Protein AF-A0A3P5XQ83-F1 (afdb_monomer)

Structure (mmCIF, N/CA/C/O backbone):
data_AF-A0A3P5XQ83-F1
#
_entry.id   AF-A0A3P5XQ83-F1
#
loop_
_atom_site.group_PDB
_atom_site.id
_atom_site.type_symbol
_atom_site.label_atom_id
_atom_site.label_alt_id
_atom_site.label_comp_id
_atom_site.label_asym_id
_atom_site.label_entity_id
_atom_site.label_seq_id
_atom_site.pdbx_PDB_ins_code
_atom_site.Cartn_x
_atom_site.Cartn_y
_atom_site.Cartn_z
_atom_site.occupancy
_atom_site.B_iso_or_equiv
_atom_site.auth_seq_id
_atom_site.auth_comp_id
_atom_site.auth_asym_id
_atom_site.auth_atom_id
_atom_site.pdbx_PDB_model_num
ATOM 1 N N . MET A 1 1 ? 33.729 -51.864 10.345 1.00 38.00 1 MET A N 1
ATOM 2 C CA . MET A 1 1 ? 33.207 -50.506 10.601 1.00 38.00 1 MET A CA 1
ATOM 3 C C . MET A 1 1 ? 32.634 -50.003 9.282 1.00 38.00 1 MET A C 1
ATOM 5 O O . MET A 1 1 ? 33.398 -49.801 8.351 1.00 38.00 1 MET A O 1
ATOM 9 N N . LYS A 1 2 ? 31.304 -49.985 9.134 1.00 42.31 2 LYS A N 1
ATOM 10 C CA . LYS A 1 2 ? 30.599 -49.543 7.918 1.00 42.31 2 LYS A CA 1
ATOM 11 C C . LYS A 1 2 ? 29.927 -48.214 8.258 1.00 42.31 2 LYS A C 1
ATOM 13 O O . LYS A 1 2 ? 29.102 -48.179 9.164 1.00 42.31 2 LYS A O 1
ATOM 18 N N . HIS A 1 3 ? 30.353 -47.142 7.598 1.00 40.75 3 HIS A N 1
ATOM 19 C CA . HIS A 1 3 ? 29.854 -45.789 7.826 1.00 40.75 3 HIS A CA 1
ATOM 20 C C . HIS A 1 3 ? 28.454 -45.630 7.216 1.00 40.75 3 HIS A C 1
ATOM 22 O O . HIS A 1 3 ? 28.264 -45.862 6.025 1.00 40.75 3 HIS A O 1
ATOM 28 N N . LEU A 1 4 ? 27.489 -45.256 8.057 1.00 46.22 4 LEU A N 1
ATOM 29 C CA . LEU A 1 4 ? 26.169 -44.765 7.666 1.00 46.22 4 LEU A CA 1
ATOM 30 C C . LEU A 1 4 ? 26.301 -43.282 7.293 1.00 46.22 4 LEU A C 1
ATOM 32 O O . LEU A 1 4 ? 26.699 -42.474 8.128 1.00 46.22 4 LEU A O 1
ATOM 36 N N . LEU A 1 5 ? 25.973 -42.936 6.050 1.00 45.25 5 LEU A N 1
ATOM 37 C CA . LEU A 1 5 ? 25.714 -41.559 5.624 1.00 45.25 5 LEU A CA 1
ATOM 38 C C . LEU A 1 5 ? 24.232 -41.254 5.888 1.00 45.25 5 LEU A C 1
ATOM 40 O O . LEU A 1 5 ? 23.389 -42.009 5.394 1.00 45.25 5 LEU A O 1
ATOM 44 N N . PRO A 1 6 ? 23.874 -40.194 6.632 1.00 48.06 6 PRO A N 1
ATOM 45 C CA . PRO A 1 6 ? 22.496 -39.742 6.669 1.00 48.06 6 PRO A CA 1
ATOM 46 C C . PRO A 1 6 ? 22.180 -38.979 5.377 1.00 48.06 6 PRO A C 1
ATOM 48 O O . PRO A 1 6 ? 22.944 -38.119 4.939 1.00 48.06 6 PRO A O 1
ATOM 51 N N . LEU A 1 7 ? 21.038 -39.314 4.771 1.00 50.94 7 LEU A N 1
ATOM 52 C CA . LEU A 1 7 ? 20.370 -38.485 3.775 1.00 50.94 7 LEU A CA 1
ATOM 53 C C . LEU A 1 7 ? 20.064 -37.122 4.408 1.00 50.94 7 LEU A C 1
ATOM 55 O O . LEU A 1 7 ? 19.142 -37.007 5.214 1.00 50.94 7 LEU A O 1
ATOM 59 N N . THR A 1 8 ? 20.809 -36.086 4.032 1.00 56.50 8 THR A N 1
ATOM 60 C CA . THR A 1 8 ? 20.385 -34.708 4.281 1.00 56.50 8 THR A CA 1
ATOM 61 C C . THR A 1 8 ? 19.287 -34.390 3.277 1.00 56.50 8 THR A C 1
ATOM 63 O O . THR A 1 8 ? 19.545 -34.167 2.094 1.00 56.50 8 THR A O 1
ATOM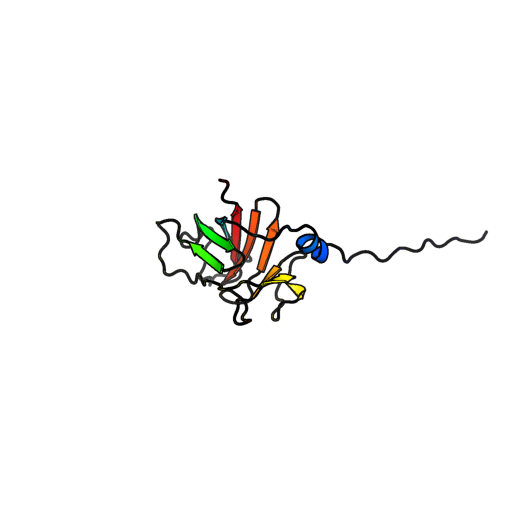 66 N N . ALA A 1 9 ? 18.047 -34.470 3.753 1.00 48.47 9 ALA A N 1
ATOM 67 C CA . ALA A 1 9 ? 16.856 -34.137 2.998 1.00 48.47 9 ALA A CA 1
ATOM 68 C C . ALA A 1 9 ? 16.914 -32.678 2.526 1.00 48.47 9 ALA A C 1
ATOM 70 O O . ALA A 1 9 ? 17.138 -31.748 3.299 1.00 48.47 9 ALA A O 1
ATOM 71 N N . CYS A 1 10 ? 16.709 -32.518 1.225 1.00 47.19 10 CYS A N 1
ATOM 72 C CA . CYS A 1 10 ? 16.435 -31.264 0.554 1.00 47.19 10 CYS A CA 1
ATOM 73 C C . CYS A 1 10 ? 15.080 -30.735 1.054 1.00 47.19 10 CYS A C 1
ATOM 75 O O . CYS A 1 10 ? 14.060 -31.374 0.810 1.00 47.19 10 CYS A O 1
ATOM 77 N N . ALA A 1 11 ? 15.058 -29.617 1.781 1.00 50.88 11 ALA A N 1
ATOM 78 C CA . ALA A 1 11 ? 13.820 -28.920 2.128 1.00 50.88 11 ALA A CA 1
ATOM 79 C C 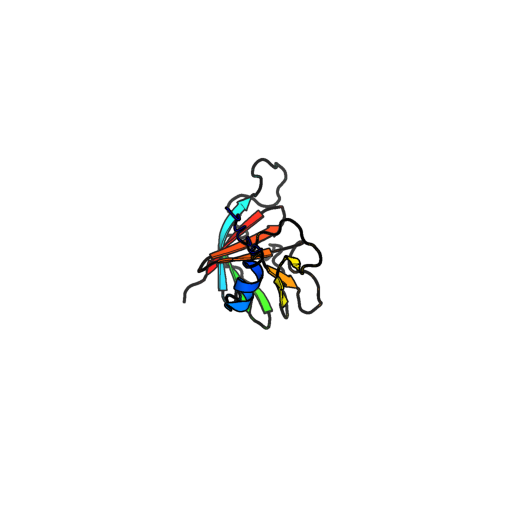. ALA A 1 11 ? 14.109 -27.449 2.458 1.00 50.88 11 ALA A C 1
ATOM 81 O O . ALA A 1 11 ? 14.188 -27.061 3.619 1.00 50.88 11 ALA A O 1
ATOM 82 N N . LEU A 1 12 ? 14.284 -26.628 1.424 1.00 47.81 12 LEU A N 1
ATOM 83 C CA . LEU A 1 12 ? 14.268 -25.166 1.536 1.00 47.81 12 LEU A CA 1
ATOM 84 C C . LEU A 1 12 ? 13.471 -24.577 0.369 1.00 47.81 12 LEU A C 1
ATOM 86 O O . LEU A 1 12 ? 13.997 -23.812 -0.427 1.00 47.81 12 LEU A O 1
ATOM 90 N N . ILE A 1 13 ? 12.206 -24.977 0.229 1.00 51.38 13 ILE A N 1
ATOM 91 C CA . ILE A 1 13 ? 11.230 -24.256 -0.602 1.00 51.38 13 ILE A CA 1
ATOM 92 C C . ILE A 1 13 ? 9.856 -24.417 0.063 1.00 51.38 13 ILE A C 1
ATOM 94 O O . ILE A 1 13 ? 9.090 -25.301 -0.303 1.00 51.38 13 ILE A O 1
ATOM 98 N N . ALA A 1 14 ? 9.571 -23.658 1.124 1.00 44.97 14 ALA A N 1
ATOM 99 C CA . ALA A 1 14 ? 8.300 -23.804 1.849 1.00 44.97 14 ALA A CA 1
ATOM 100 C C . ALA A 1 14 ? 7.830 -22.525 2.563 1.00 44.97 14 ALA A C 1
ATOM 102 O O . ALA A 1 14 ? 7.224 -22.612 3.625 1.00 44.97 14 ALA A O 1
ATOM 103 N N . SER A 1 15 ? 8.125 -21.341 2.022 1.00 49.03 15 SER A N 1
ATOM 104 C CA . SER A 1 15 ? 7.607 -20.083 2.597 1.00 49.03 15 SER A CA 1
ATOM 105 C C . SER A 1 15 ? 6.552 -19.414 1.715 1.00 49.03 15 SER A C 1
ATOM 107 O O . SER A 1 15 ? 5.659 -18.759 2.233 1.00 49.03 15 SER A O 1
ATOM 109 N N . THR A 1 16 ? 6.600 -19.610 0.395 1.00 46.00 16 THR A N 1
ATOM 110 C CA . THR A 1 16 ? 5.671 -18.964 -0.549 1.00 46.00 16 THR A CA 1
ATOM 111 C C . THR A 1 16 ? 4.333 -19.691 -0.659 1.00 46.00 16 THR A C 1
ATOM 113 O O . THR A 1 16 ? 3.286 -19.055 -0.693 1.00 46.00 16 THR A O 1
ATOM 116 N N . ALA A 1 17 ? 4.346 -21.027 -0.654 1.00 43.69 17 ALA A N 1
ATOM 117 C CA . ALA A 1 17 ? 3.121 -21.825 -0.699 1.00 43.69 17 ALA A CA 1
ATOM 118 C C . ALA A 1 17 ? 2.278 -21.676 0.577 1.00 43.69 17 ALA A C 1
ATOM 120 O O . ALA A 1 17 ? 1.069 -21.857 0.532 1.00 43.69 17 ALA A O 1
ATOM 121 N N . THR A 1 18 ? 2.898 -21.332 1.704 1.00 42.34 18 THR A N 1
ATOM 122 C CA . THR A 1 18 ? 2.252 -21.271 3.018 1.00 42.34 18 THR A CA 1
ATOM 123 C C . THR A 1 18 ? 1.367 -20.035 3.158 1.00 42.34 18 THR A C 1
ATOM 125 O O . THR A 1 18 ? 0.257 -20.166 3.642 1.00 42.34 18 THR A O 1
ATOM 128 N N . ALA A 1 19 ? 1.762 -18.866 2.640 1.00 47.00 19 ALA A N 1
ATOM 129 C CA . ALA A 1 19 ? 0.931 -17.656 2.720 1.00 47.00 19 ALA A CA 1
ATOM 130 C C . ALA A 1 19 ? -0.402 -17.784 1.948 1.00 47.00 19 ALA A C 1
ATOM 132 O O . ALA A 1 19 ? -1.451 -17.381 2.452 1.00 47.00 19 ALA A O 1
ATOM 133 N N . LEU A 1 20 ? -0.379 -18.416 0.766 1.00 50.03 20 LEU A N 1
ATOM 134 C CA . LEU A 1 20 ? -1.591 -18.717 -0.008 1.00 50.03 20 LEU A CA 1
ATOM 135 C C . LEU A 1 20 ? -2.351 -19.942 0.522 1.00 50.03 20 LEU A C 1
ATOM 137 O O . LEU A 1 20 ? -3.579 -19.951 0.490 1.00 50.03 20 LEU A O 1
ATOM 141 N N . ALA A 1 21 ? -1.655 -20.966 1.031 1.00 44.66 21 ALA A N 1
ATOM 142 C CA . ALA A 1 21 ? -2.293 -22.162 1.593 1.00 44.66 21 ALA A CA 1
ATOM 143 C C . ALA A 1 21 ? -2.894 -21.940 2.994 1.00 44.66 21 ALA A C 1
ATOM 145 O O . ALA A 1 21 ? -3.798 -22.677 3.382 1.00 44.66 21 ALA A O 1
ATOM 146 N N . GLU A 1 22 ? -2.431 -20.936 3.743 1.00 47.94 22 GLU A N 1
ATOM 147 C CA . GLU A 1 22 ? -2.948 -20.575 5.072 1.00 47.94 22 GLU A CA 1
ATOM 148 C C . GLU A 1 22 ? -4.106 -19.566 5.022 1.00 47.94 22 GLU A C 1
ATOM 150 O O . GLU A 1 22 ? -4.636 -19.197 6.067 1.00 47.94 22 GLU A O 1
ATOM 155 N N . GLY A 1 23 ? -4.543 -19.133 3.832 1.00 48.56 23 GLY A N 1
ATOM 156 C CA . GLY A 1 23 ? -5.702 -18.244 3.699 1.00 48.56 23 GLY A CA 1
ATOM 157 C C . GLY A 1 23 ? -5.472 -16.824 4.227 1.00 48.56 23 GLY A C 1
ATOM 158 O O . GLY A 1 23 ? -6.439 -16.105 4.468 1.00 48.56 23 GLY A O 1
ATOM 159 N N . ASN A 1 24 ? -4.215 -16.389 4.369 1.00 60.97 24 ASN A N 1
ATOM 160 C CA . ASN A 1 24 ? -3.850 -15.022 4.757 1.00 60.97 24 ASN A CA 1
ATOM 161 C C . ASN A 1 24 ? -3.914 -14.065 3.556 1.00 60.97 24 ASN A C 1
ATOM 163 O O . ASN A 1 24 ? -3.003 -13.271 3.320 1.00 60.97 24 ASN A O 1
ATOM 167 N N . LEU A 1 25 ? -4.996 -14.148 2.778 1.00 72.94 25 LEU A N 1
ATOM 168 C CA . LEU A 1 25 ? -5.268 -13.156 1.748 1.00 72.94 25 LEU A CA 1
ATOM 169 C C . LEU A 1 25 ? -5.413 -11.787 2.428 1.00 72.94 25 LEU A C 1
ATOM 171 O O . LEU A 1 25 ? -6.050 -11.690 3.484 1.00 72.94 25 LEU A O 1
ATOM 175 N N . PRO A 1 26 ? -4.863 -10.711 1.850 1.00 86.50 26 PRO A N 1
ATOM 176 C CA . PRO A 1 26 ? -4.810 -9.399 2.484 1.00 86.50 26 PRO A CA 1
ATOM 177 C C . PRO A 1 26 ? -6.167 -8.678 2.421 1.00 86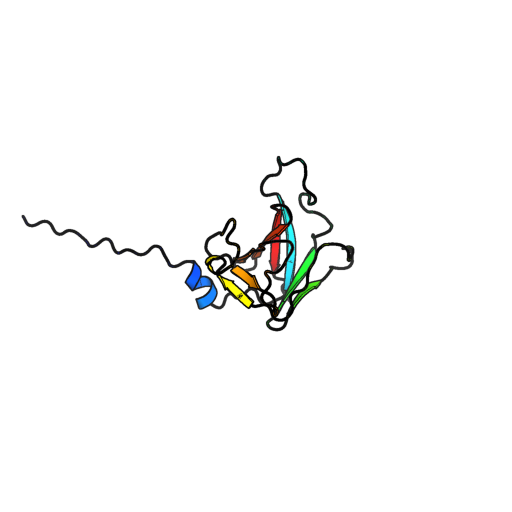.50 26 PRO A C 1
ATOM 179 O O . PRO A 1 26 ? -6.224 -7.458 2.363 1.00 86.50 26 PRO A O 1
ATOM 182 N N . LEU A 1 27 ? -7.282 -9.409 2.451 1.00 89.62 27 LEU A N 1
ATOM 183 C CA . LEU A 1 27 ? -8.628 -8.853 2.369 1.00 89.62 27 LEU A CA 1
ATOM 184 C C . LEU A 1 27 ? -8.938 -7.972 3.582 1.00 89.62 27 LEU A C 1
ATOM 186 O O . LEU A 1 27 ? -8.655 -8.345 4.728 1.00 89.62 27 LEU A O 1
ATOM 190 N N . GLY A 1 28 ? -9.580 -6.832 3.343 1.00 91.44 28 GLY A N 1
ATOM 191 C CA . GLY A 1 28 ? -9.979 -5.875 4.371 1.00 91.44 28 GLY A CA 1
ATOM 192 C C . GLY A 1 28 ? -9.529 -4.449 4.075 1.00 91.44 28 GLY A C 1
ATOM 193 O O . GLY A 1 28 ? -9.172 -4.109 2.952 1.00 91.44 28 GLY A O 1
ATOM 194 N N . GLU A 1 29 ? -9.587 -3.607 5.102 1.00 92.44 29 GLU A N 1
ATOM 195 C CA . GLU A 1 29 ? -9.149 -2.212 5.047 1.00 92.44 29 GLU A CA 1
ATOM 196 C C . GLU A 1 29 ? -7.814 -2.062 5.786 1.00 92.44 29 GLU A C 1
ATOM 198 O O . GLU A 1 29 ? -7.642 -2.590 6.890 1.00 92.44 29 GLU A O 1
ATOM 203 N N . TRP A 1 30 ? -6.882 -1.342 5.166 1.00 93.75 30 TRP A N 1
ATOM 204 C CA . TRP A 1 30 ? -5.517 -1.152 5.644 1.00 93.75 30 TRP A CA 1
ATOM 205 C C . TRP A 1 30 ? -5.133 0.319 5.556 1.00 93.75 30 TRP A C 1
ATOM 207 O O . TRP A 1 30 ? -5.179 0.894 4.476 1.00 93.75 30 TRP A O 1
ATOM 217 N N . GLU A 1 31 ? -4.762 0.937 6.667 1.00 93.62 31 GLU A N 1
ATOM 218 C CA . GLU A 1 31 ? -4.385 2.350 6.724 1.00 93.62 31 GLU A CA 1
ATOM 219 C C . GLU A 1 31 ? -2.869 2.504 6.648 1.00 9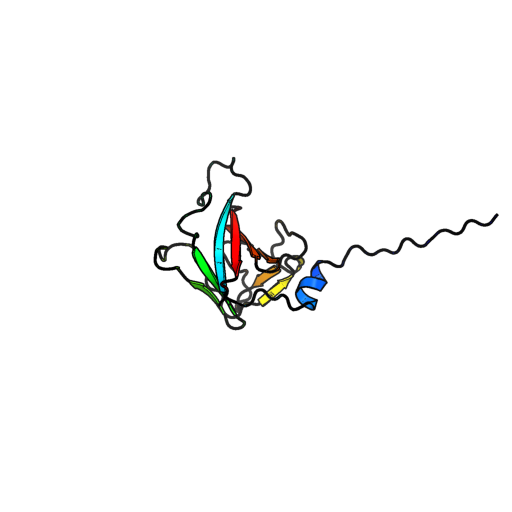3.62 31 GLU A C 1
ATOM 221 O O . GLU A 1 31 ? -2.148 1.812 7.361 1.00 93.62 31 GLU A O 1
ATOM 226 N N . VAL A 1 32 ? -2.376 3.422 5.818 1.00 93.31 32 VAL A N 1
ATOM 227 C CA . VAL A 1 32 ? -0.950 3.762 5.758 1.00 93.31 32 VAL A CA 1
ATOM 228 C C . VAL A 1 32 ? -0.534 4.476 7.046 1.00 93.31 32 VAL A C 1
ATOM 230 O O . VAL A 1 32 ? -0.938 5.614 7.297 1.00 93.31 32 VAL A O 1
ATOM 233 N N . THR A 1 33 ? 0.323 3.834 7.837 1.00 94.56 33 THR A N 1
ATOM 234 C CA . THR A 1 33 ? 0.834 4.363 9.112 1.00 94.56 33 THR A CA 1
ATOM 235 C C . THR A 1 33 ? 2.295 4.793 9.052 1.00 94.56 33 THR A C 1
ATOM 237 O O . THR A 1 33 ? 2.752 5.496 9.955 1.00 94.56 33 THR A O 1
ATOM 240 N N . ALA A 1 34 ? 3.030 4.420 8.000 1.00 94.62 34 ALA A N 1
ATOM 241 C CA . ALA A 1 34 ? 4.364 4.946 7.731 1.00 94.62 34 ALA A CA 1
ATOM 242 C C . ALA A 1 34 ? 4.710 4.903 6.238 1.00 94.62 34 ALA A C 1
ATOM 244 O O . ALA A 1 34 ? 4.276 4.005 5.515 1.00 94.62 34 ALA A O 1
ATOM 245 N N . VAL A 1 35 ? 5.569 5.830 5.807 1.00 91.75 35 VAL A N 1
ATOM 246 C CA . VAL A 1 35 ? 6.206 5.819 4.480 1.00 91.75 35 VAL A CA 1
ATOM 247 C C . VAL A 1 35 ? 7.711 5.900 4.677 1.00 91.75 35 VAL A C 1
ATOM 249 O O . VAL A 1 35 ? 8.192 6.881 5.242 1.00 91.75 35 VAL A O 1
ATOM 252 N N . ARG A 1 36 ? 8.441 4.887 4.205 1.00 91.06 36 ARG A N 1
ATOM 253 C CA . ARG A 1 36 ? 9.904 4.813 4.281 1.00 91.06 36 ARG A CA 1
ATOM 254 C C . ARG A 1 36 ? 10.526 4.857 2.895 1.00 91.06 36 ARG A C 1
ATOM 256 O O . ARG A 1 36 ? 10.004 4.250 1.965 1.00 91.06 36 ARG A O 1
ATOM 263 N N . LEU A 1 37 ? 11.674 5.513 2.766 1.00 86.50 37 LEU A N 1
ATOM 264 C CA . LEU A 1 37 ? 12.510 5.407 1.566 1.00 86.50 37 LEU A CA 1
ATOM 265 C C . LEU A 1 37 ? 13.485 4.236 1.718 1.00 86.50 37 LEU A C 1
ATOM 267 O O . LEU A 1 37 ? 14.146 4.119 2.751 1.00 86.50 37 LEU A O 1
ATOM 271 N N . GLN A 1 38 ? 13.611 3.386 0.694 1.00 78.50 38 GLN A N 1
ATOM 272 C CA . GLN A 1 38 ? 14.573 2.279 0.722 1.00 78.50 38 GLN A CA 1
ATOM 273 C C . GLN A 1 38 ? 16.023 2.790 0.777 1.00 78.50 38 GLN A C 1
ATOM 275 O O . GLN A 1 38 ? 16.858 2.218 1.478 1.00 78.50 38 GLN A O 1
ATOM 280 N N . ASP A 1 39 ? 16.311 3.890 0.076 1.00 78.75 39 ASP A N 1
ATOM 281 C CA . ASP A 1 39 ? 17.596 4.587 0.123 1.00 78.75 39 ASP A CA 1
ATOM 282 C C . ASP A 1 39 ? 17.385 6.089 0.392 1.00 78.75 39 ASP A C 1
ATOM 284 O O . ASP A 1 39 ? 17.231 6.878 -0.545 1.00 78.75 39 ASP A O 1
ATOM 288 N N . PRO A 1 40 ? 17.422 6.526 1.665 1.00 70.75 40 PRO A N 1
ATOM 289 C CA . PRO A 1 40 ? 17.232 7.931 2.023 1.00 70.75 40 PRO A CA 1
ATOM 290 C C . PRO A 1 40 ? 18.377 8.840 1.540 1.00 70.75 40 PRO A C 1
ATOM 292 O O . PRO A 1 40 ? 18.308 10.058 1.706 1.00 70.75 40 PRO A O 1
ATOM 295 N N . SER A 1 41 ? 19.457 8.280 0.976 1.00 73.56 41 SER A N 1
ATOM 296 C CA . SER A 1 41 ? 20.565 9.051 0.408 1.00 73.56 41 SER A CA 1
ATOM 297 C C . SER A 1 41 ? 20.344 9.448 -1.059 1.00 73.56 41 SER A C 1
ATOM 299 O O . SER A 1 41 ? 21.059 10.327 -1.563 1.00 73.56 41 SER A O 1
ATOM 301 N N . GLN A 1 42 ? 19.338 8.872 -1.732 1.00 69.81 42 GLN A N 1
ATOM 302 C CA . GLN A 1 42 ? 18.926 9.293 -3.070 1.00 69.81 42 GLN A CA 1
ATOM 303 C C . GLN A 1 42 ? 18.267 10.672 -3.000 1.00 69.81 42 GLN A C 1
ATOM 305 O O . GLN A 1 42 ? 17.309 10.908 -2.276 1.00 69.81 42 GLN A O 1
ATOM 310 N N . ARG A 1 43 ? 18.835 11.634 -3.738 1.00 56.41 43 ARG A N 1
ATOM 311 C CA . ARG A 1 43 ? 18.477 13.061 -3.631 1.00 56.41 43 ARG A CA 1
ATOM 312 C C . ARG A 1 43 ? 17.348 13.504 -4.560 1.00 56.41 43 ARG A C 1
ATOM 314 O O . ARG A 1 43 ? 17.000 14.681 -4.553 1.00 56.41 43 ARG A O 1
ATOM 321 N N . ILE A 1 44 ? 16.848 12.607 -5.402 1.00 65.31 44 ILE A N 1
ATOM 322 C CA . ILE A 1 44 ? 15.757 12.880 -6.334 1.00 65.31 44 ILE A CA 1
ATOM 323 C C . ILE A 1 44 ? 14.719 11.799 -6.089 1.00 65.31 44 ILE A C 1
ATOM 325 O O . ILE A 1 44 ? 14.737 10.776 -6.763 1.00 65.31 44 ILE A O 1
ATOM 329 N N . THR A 1 45 ? 13.871 12.033 -5.093 1.00 67.88 45 THR A N 1
ATOM 330 C CA . THR A 1 45 ? 12.676 11.233 -4.858 1.00 67.88 45 THR A CA 1
ATOM 331 C C . THR A 1 45 ? 11.454 12.148 -4.896 1.00 67.88 45 THR A C 1
ATOM 333 O O . THR A 1 45 ? 11.498 13.294 -4.441 1.00 67.88 45 THR A O 1
ATOM 336 N N . ALA A 1 46 ? 10.373 11.676 -5.506 1.00 77.62 46 ALA A N 1
ATOM 337 C CA . ALA A 1 46 ? 9.068 12.327 -5.509 1.00 77.62 46 ALA A CA 1
ATOM 338 C C . ALA A 1 46 ? 8.314 12.105 -4.189 1.00 77.62 46 ALA A C 1
ATOM 340 O O . ALA A 1 46 ? 7.388 12.854 -3.892 1.00 77.62 46 ALA A O 1
ATOM 341 N N . ILE A 1 47 ? 8.719 11.090 -3.420 1.00 82.50 47 ILE A N 1
ATOM 342 C CA . ILE A 1 47 ? 8.168 10.735 -2.111 1.00 82.50 47 ILE A CA 1
ATOM 343 C C . ILE A 1 47 ? 9.178 11.106 -1.021 1.00 82.50 47 ILE A C 1
ATOM 345 O O . ILE A 1 47 ? 10.393 10.994 -1.214 1.00 82.50 47 ILE A O 1
ATOM 349 N N . ILE A 1 48 ? 8.678 11.548 0.133 1.00 86.62 48 ILE A N 1
ATOM 350 C CA . ILE A 1 48 ? 9.478 11.817 1.337 1.00 86.62 48 ILE A CA 1
ATOM 351 C C . ILE A 1 48 ? 9.112 10.861 2.480 1.00 86.62 48 ILE A C 1
ATOM 353 O O . ILE A 1 48 ? 8.068 10.214 2.468 1.00 86.62 48 ILE A O 1
ATOM 357 N N . GLU A 1 49 ? 9.968 10.783 3.498 1.00 89.62 49 GLU A N 1
ATOM 358 C CA . GLU A 1 49 ? 9.661 10.041 4.727 1.00 89.62 49 GLU A CA 1
ATOM 359 C C . GLU A 1 49 ? 8.348 10.547 5.352 1.00 89.62 49 GLU A C 1
ATOM 361 O O . GLU A 1 49 ? 8.188 11.750 5.575 1.00 89.62 49 GLU A O 1
ATOM 366 N N . ASN A 1 50 ? 7.428 9.624 5.648 1.00 91.31 50 ASN A N 1
ATOM 367 C CA . ASN A 1 50 ? 6.064 9.901 6.117 1.00 91.31 50 ASN A CA 1
ATOM 368 C C . ASN A 1 50 ? 5.337 10.964 5.283 1.00 91.31 50 ASN A C 1
ATOM 370 O O . ASN A 1 50 ? 4.716 11.878 5.830 1.00 91.31 50 ASN A O 1
ATOM 374 N N . ASP A 1 51 ? 5.436 10.845 3.957 1.00 87.31 51 ASP A N 1
ATOM 375 C CA . ASP A 1 51 ? 4.794 11.748 3.008 1.00 87.31 51 ASP A CA 1
ATOM 376 C C . ASP A 1 51 ? 3.302 11.953 3.345 1.00 87.31 51 ASP A C 1
ATOM 378 O O . ASP A 1 51 ? 2.512 11.002 3.272 1.00 87.31 51 ASP A O 1
ATOM 382 N N . PRO A 1 52 ? 2.886 13.190 3.689 1.00 87.19 52 PRO A N 1
ATOM 383 C CA . PRO A 1 52 ? 1.508 13.498 4.069 1.00 87.19 52 PRO A CA 1
ATOM 384 C C . PRO A 1 52 ? 0.463 13.136 3.011 1.00 87.19 52 PRO A C 1
ATOM 386 O O . PRO A 1 52 ? -0.716 13.022 3.330 1.00 87.19 52 PRO A O 1
ATOM 389 N N . SER A 1 53 ? 0.882 12.967 1.758 1.00 84.19 53 SER A N 1
ATOM 390 C CA . SER A 1 53 ? 0.012 12.579 0.650 1.00 84.19 53 SER A CA 1
ATOM 391 C C . SER A 1 53 ? -0.392 11.098 0.703 1.00 84.19 53 SER A C 1
ATOM 393 O O . SER A 1 53 ? -1.312 10.693 -0.000 1.00 84.19 53 SER A O 1
ATOM 395 N N . TYR A 1 54 ? 0.272 10.288 1.531 1.00 87.75 54 TYR A N 1
ATOM 396 C CA . TYR A 1 54 ? -0.045 8.871 1.736 1.00 87.75 54 TYR A CA 1
ATOM 397 C C . TYR A 1 54 ? -0.464 8.558 3.170 1.00 87.75 54 TYR A C 1
ATOM 399 O O . TYR A 1 54 ? -1.259 7.647 3.381 1.00 87.75 54 TYR A O 1
ATOM 407 N N . MET A 1 55 ? 0.049 9.294 4.158 1.00 90.44 55 MET A N 1
ATOM 408 C CA . MET A 1 55 ? -0.257 9.039 5.567 1.00 90.44 55 MET A CA 1
ATOM 409 C C . MET A 1 55 ? -1.768 9.081 5.838 1.00 90.44 55 MET A C 1
ATOM 411 O O . MET A 1 55 ? -2.452 10.049 5.504 1.00 90.44 55 MET A O 1
ATOM 415 N N . GLY A 1 56 ? -2.281 8.021 6.464 1.00 90.00 56 GLY A N 1
ATOM 416 C CA . GLY A 1 56 ? -3.694 7.853 6.793 1.00 90.00 56 GLY A CA 1
ATOM 417 C C . GLY A 1 56 ? -4.587 7.425 5.626 1.00 90.00 56 GLY A C 1
ATOM 418 O O . GLY A 1 56 ? -5.776 7.204 5.837 1.00 90.00 56 GLY A O 1
ATOM 419 N N . VAL A 1 57 ? -4.073 7.295 4.397 1.00 90.81 57 VAL A N 1
ATOM 420 C CA . VAL A 1 57 ? -4.855 6.748 3.276 1.00 90.81 57 VAL A CA 1
ATOM 421 C C . VAL A 1 57 ? -5.185 5.284 3.558 1.00 90.81 57 VAL A C 1
ATOM 423 O O . VAL A 1 57 ? -4.338 4.529 4.032 1.00 90.81 57 VAL A O 1
ATOM 426 N N . VAL A 1 58 ? -6.413 4.873 3.240 1.00 91.25 58 VAL A N 1
ATOM 427 C CA . VAL A 1 58 ? -6.869 3.494 3.424 1.00 91.25 58 VAL A CA 1
ATOM 428 C C . VAL A 1 58 ? -6.875 2.755 2.091 1.00 91.25 58 VAL A C 1
ATOM 430 O O . VAL A 1 58 ? -7.543 3.178 1.153 1.00 91.25 58 VAL A O 1
ATOM 433 N N . LEU A 1 59 ? -6.185 1.622 2.014 1.00 91.81 59 LEU A N 1
ATOM 434 C CA . LEU A 1 59 ? -6.337 0.639 0.948 1.00 91.81 59 LEU A CA 1
ATOM 435 C C . LEU A 1 59 ? -7.434 -0.355 1.333 1.00 91.81 59 LEU A C 1
ATOM 437 O O . LEU A 1 59 ? -7.322 -1.069 2.331 1.00 91.81 59 LEU A O 1
ATOM 441 N N . SER A 1 60 ? -8.499 -0.411 0.541 1.00 91.88 60 SER A N 1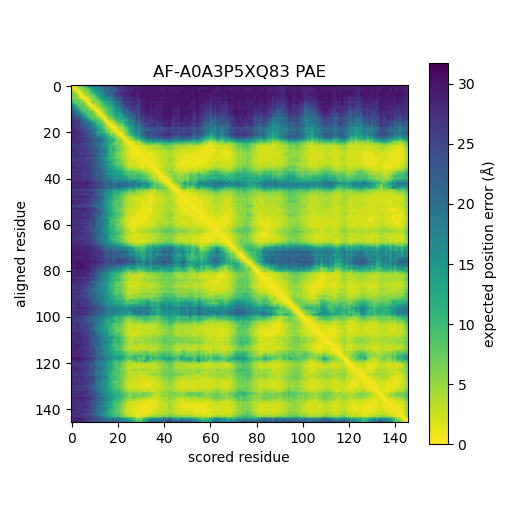
ATOM 442 C CA . SER A 1 60 ? -9.508 -1.462 0.632 1.00 91.88 60 SER A CA 1
ATOM 443 C C . SER A 1 60 ? -9.157 -2.571 -0.350 1.00 91.88 60 SER A C 1
ATOM 445 O O . SER A 1 60 ? -8.943 -2.289 -1.524 1.00 91.88 60 SER A O 1
ATOM 447 N N . ILE A 1 61 ? -9.099 -3.814 0.122 1.00 91.88 61 ILE A N 1
ATOM 448 C CA . ILE A 1 61 ? -8.846 -5.004 -0.693 1.00 91.88 61 ILE A CA 1
ATOM 449 C C . ILE A 1 61 ? -10.039 -5.948 -0.533 1.00 91.88 61 ILE A C 1
ATOM 451 O O . ILE A 1 61 ? -10.283 -6.475 0.557 1.00 91.88 61 ILE A O 1
ATOM 455 N N . ALA A 1 62 ? -10.777 -6.155 -1.619 1.00 90.88 62 ALA A N 1
ATOM 456 C CA . ALA A 1 62 ? -11.902 -7.077 -1.722 1.00 90.88 62 ALA A CA 1
ATOM 457 C C . ALA A 1 62 ? -11.801 -7.897 -3.018 1.00 90.88 62 ALA A C 1
ATOM 459 O O . ALA A 1 62 ? -11.011 -7.570 -3.904 1.00 90.88 62 ALA A O 1
ATOM 460 N N . ASP A 1 63 ? -12.615 -8.946 -3.134 1.00 88.12 63 ASP A N 1
ATOM 461 C CA . ASP A 1 63 ? -12.600 -9.843 -4.295 1.00 88.12 63 ASP A CA 1
ATOM 462 C C . ASP A 1 63 ? -12.974 -9.108 -5.596 1.00 88.12 63 ASP A C 1
ATOM 464 O O . ASP A 1 63 ? -12.447 -9.404 -6.667 1.00 88.12 63 ASP A O 1
ATOM 468 N N . GLU A 1 64 ? -13.878 -8.127 -5.522 1.00 89.06 64 GLU A N 1
ATOM 469 C CA . GLU A 1 64 ? -14.364 -7.397 -6.694 1.00 89.06 64 GLU A CA 1
ATOM 470 C C . GLU A 1 64 ? -13.517 -6.175 -7.048 1.00 89.06 64 GLU A C 1
ATOM 472 O O . GLU A 1 64 ? -13.520 -5.736 -8.200 1.00 89.06 64 GLU A O 1
ATOM 477 N N . ALA A 1 65 ? -12.830 -5.589 -6.069 1.00 89.94 65 ALA A N 1
ATOM 478 C CA . ALA A 1 65 ? -12.052 -4.377 -6.262 1.00 89.94 65 ALA A CA 1
ATOM 479 C C . ALA A 1 65 ? -11.021 -4.188 -5.152 1.00 89.94 65 ALA A C 1
ATOM 481 O O . ALA A 1 65 ? -11.285 -4.434 -3.973 1.00 89.94 65 ALA A O 1
ATOM 482 N N . MET A 1 66 ? -9.878 -3.642 -5.541 1.00 90.62 66 MET A N 1
ATOM 483 C CA . MET A 1 66 ? -8.944 -3.009 -4.629 1.00 90.62 66 MET A CA 1
ATOM 484 C C . MET A 1 66 ? -8.897 -1.517 -4.944 1.00 90.62 66 MET A C 1
ATOM 486 O O . MET A 1 66 ? -8.750 -1.141 -6.103 1.00 90.62 66 MET A O 1
ATOM 490 N N . ALA A 1 67 ? -9.081 -0.675 -3.934 1.00 89.69 67 ALA A N 1
ATOM 491 C CA . ALA A 1 67 ? -9.247 0.758 -4.132 1.00 89.69 67 ALA A CA 1
ATOM 492 C C . ALA A 1 67 ? -8.650 1.559 -2.984 1.00 89.69 67 ALA A C 1
ATOM 494 O O . ALA A 1 67 ? -8.762 1.180 -1.811 1.00 89.69 67 ALA A O 1
ATOM 495 N N . TRP A 1 68 ? -8.063 2.699 -3.321 1.00 88.44 68 TRP A N 1
ATOM 496 C CA . TRP A 1 68 ? -7.579 3.638 -2.323 1.00 88.44 68 TRP A CA 1
ATOM 497 C C . TRP A 1 68 ? -8.688 4.596 -1.899 1.00 88.44 68 TRP A C 1
ATOM 499 O O . TRP A 1 68 ? -9.478 5.089 -2.699 1.00 88.44 68 TRP A O 1
ATO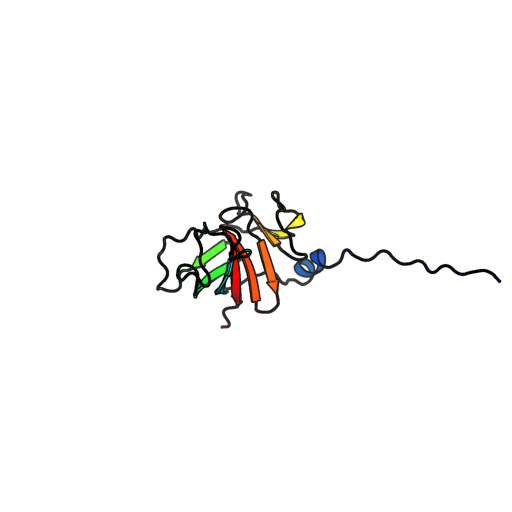M 509 N N . ARG A 1 69 ? -8.742 4.898 -0.606 1.00 85.50 69 ARG A N 1
ATOM 510 C CA . ARG A 1 69 ? -9.711 5.812 -0.012 1.00 85.50 69 ARG A CA 1
ATOM 511 C C . ARG A 1 69 ? -8.955 6.895 0.749 1.00 85.50 69 ARG A C 1
ATOM 513 O O . ARG A 1 69 ? -8.313 6.589 1.758 1.00 85.50 69 ARG A O 1
ATOM 520 N N . PRO A 1 70 ? -9.030 8.161 0.308 1.00 75.00 70 PRO A N 1
ATOM 521 C CA . PRO A 1 70 ? -8.461 9.268 1.058 1.00 75.00 70 PRO A CA 1
ATOM 522 C C . PRO A 1 70 ? -9.108 9.342 2.441 1.00 75.00 70 PRO A C 1
ATOM 524 O O . PRO A 1 70 ? -10.336 9.333 2.559 1.00 75.00 70 PRO A O 1
ATOM 527 N N . ASN A 1 71 ? -8.309 9.488 3.494 1.00 67.31 71 ASN A N 1
ATOM 528 C CA . ASN A 1 71 ? -8.838 9.823 4.813 1.00 67.31 71 ASN A CA 1
ATOM 529 C C . ASN A 1 71 ? -8.976 11.343 4.945 1.00 67.31 71 ASN A C 1
ATOM 531 O O . ASN A 1 71 ? -8.166 12.003 5.591 1.00 67.31 71 ASN A O 1
ATOM 535 N N . GLY A 1 72 ? -9.978 11.900 4.254 1.00 65.25 72 GLY A N 1
ATOM 536 C CA . GLY A 1 72 ? -10.439 13.294 4.331 1.00 65.25 72 GLY A CA 1
ATOM 537 C C . GLY A 1 72 ? -9.456 14.380 3.863 1.00 65.25 72 GLY A C 1
ATOM 538 O O . GLY A 1 72 ? -9.806 15.189 3.011 1.00 65.25 72 GLY A O 1
ATOM 539 N N . SER A 1 73 ? -8.252 14.419 4.436 1.00 55.34 73 SER A N 1
ATOM 540 C CA . SER A 1 73 ? -7.242 15.481 4.305 1.00 55.34 73 SER A CA 1
ATOM 541 C C . SER A 1 73 ? -6.267 15.269 3.147 1.00 55.34 73 SER A C 1
ATOM 543 O O . SER A 1 73 ? -5.505 16.176 2.818 1.00 55.34 73 SER A O 1
ATOM 545 N N . VAL A 1 74 ? -6.256 14.070 2.563 1.00 56.84 74 VAL A N 1
ATOM 546 C CA . VAL A 1 74 ? -5.322 13.704 1.499 1.00 56.84 74 VAL A CA 1
ATOM 547 C C . VAL A 1 74 ? -5.890 14.179 0.157 1.00 56.84 74 VAL A C 1
ATOM 549 O O . VAL A 1 74 ? -7.021 13.812 -0.171 1.00 56.84 74 VAL A O 1
ATOM 552 N N . PRO A 1 75 ? -5.161 15.011 -0.611 1.00 50.66 75 PRO A N 1
ATOM 553 C CA . PRO A 1 75 ? -5.620 15.450 -1.919 1.00 50.66 75 PRO A CA 1
ATOM 554 C C . PRO A 1 75 ? -5.834 14.253 -2.852 1.00 50.66 75 PRO A C 1
ATOM 556 O O . PRO A 1 75 ? -5.010 13.349 -2.904 1.00 50.66 75 PRO A O 1
ATOM 559 N N . GLU A 1 76 ? -6.902 14.302 -3.651 1.00 52.78 76 GLU A N 1
ATOM 560 C CA . GLU A 1 76 ? -7.313 13.303 -4.661 1.00 52.78 76 GLU A CA 1
ATOM 561 C C . GLU A 1 76 ? -6.250 13.042 -5.759 1.00 52.78 76 GLU A C 1
ATOM 563 O O . GLU A 1 76 ? -6.473 12.257 -6.671 1.00 52.78 76 GLU A O 1
ATOM 568 N N . SER A 1 77 ? -5.094 13.718 -5.704 1.00 43.06 77 SER A N 1
ATOM 569 C CA . SER A 1 77 ? -4.071 13.742 -6.753 1.00 43.06 77 SER A CA 1
ATOM 570 C C . SER A 1 77 ? -2.846 12.863 -6.495 1.00 43.06 77 SER A C 1
ATOM 572 O O . SER A 1 77 ? -1.851 13.014 -7.208 1.00 43.06 77 SER A O 1
ATOM 574 N N . THR A 1 78 ? -2.837 12.002 -5.481 1.00 53.81 78 THR A N 1
ATOM 575 C CA . THR A 1 78 ? -1.812 10.953 -5.423 1.00 53.81 78 THR A CA 1
ATOM 576 C C . THR A 1 78 ? -2.114 9.909 -6.491 1.00 53.81 78 THR A C 1
ATOM 578 O O . THR A 1 78 ? -3.273 9.680 -6.817 1.00 53.81 78 THR A O 1
ATOM 581 N N . ALA A 1 79 ? -1.072 9.330 -7.095 1.00 58.84 79 ALA A N 1
ATOM 582 C CA . ALA A 1 79 ? -1.152 8.296 -8.133 1.00 58.84 79 ALA A CA 1
ATOM 583 C C . ALA A 1 79 ? -1.688 6.968 -7.559 1.00 58.84 79 ALA A C 1
ATOM 585 O O . ALA A 1 79 ? -1.021 5.938 -7.562 1.00 58.84 79 ALA A O 1
ATOM 586 N N . LEU A 1 80 ? -2.869 7.044 -6.961 1.00 69.88 80 LEU A N 1
ATOM 587 C CA . LEU A 1 80 ? -3.596 5.98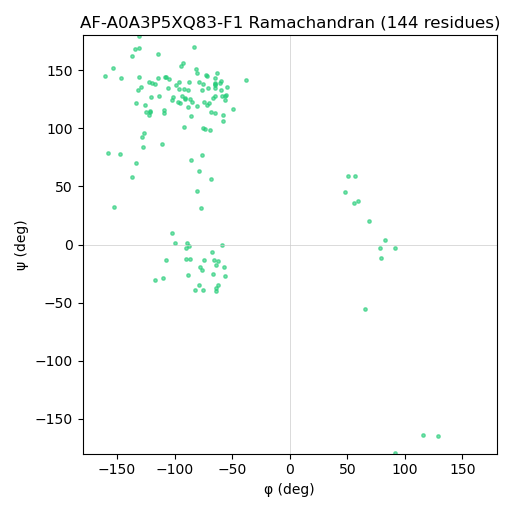0 -6.317 1.00 69.88 80 LEU A CA 1
ATOM 588 C C . LEU A 1 80 ? -4.505 5.389 -7.384 1.00 69.88 80 LEU A C 1
ATOM 590 O O . LEU A 1 80 ? -5.516 5.977 -7.762 1.00 69.88 80 LEU A O 1
ATOM 594 N N . GLU A 1 81 ? -4.083 4.259 -7.928 1.00 73.44 81 GLU A N 1
ATOM 595 C CA . GLU A 1 81 ? -4.835 3.554 -8.954 1.00 73.44 81 GLU A CA 1
ATOM 596 C C . GLU A 1 81 ? -5.758 2.532 -8.297 1.00 73.44 81 GLU A C 1
ATOM 598 O O . GLU A 1 81 ? -5.334 1.773 -7.423 1.00 73.44 81 GLU A O 1
ATOM 603 N N . ASP A 1 82 ? -7.014 2.497 -8.727 1.00 86.31 82 ASP A N 1
ATOM 604 C CA . ASP A 1 82 ? -7.932 1.421 -8.371 1.00 86.31 82 ASP A CA 1
ATOM 605 C C . ASP A 1 82 ? -7.691 0.209 -9.279 1.00 86.31 82 ASP A C 1
ATOM 607 O O . ASP A 1 82 ? -7.299 0.332 -10.439 1.00 86.31 82 ASP A O 1
ATOM 611 N N . CYS A 1 83 ? -7.970 -0.978 -8.754 1.00 89.81 83 CYS A N 1
ATOM 612 C CA . CYS A 1 83 ? -7.777 -2.251 -9.427 1.00 89.81 83 CYS A CA 1
ATOM 613 C C . CYS A 1 83 ? -9.084 -3.052 -9.407 1.00 89.81 83 CYS A C 1
ATOM 615 O O . CYS A 1 83 ? -9.393 -3.710 -8.407 1.00 89.81 83 CYS A O 1
ATOM 617 N N . PRO A 1 84 ? -9.898 -2.989 -10.475 1.00 90.69 84 PRO A N 1
ATOM 618 C CA . PRO A 1 84 ? -11.116 -3.784 -10.566 1.00 90.69 84 PRO A CA 1
ATOM 619 C C . PRO A 1 84 ? -10.766 -5.262 -10.774 1.00 90.69 84 PRO A C 1
ATOM 621 O O . PRO A 1 84 ? -9.930 -5.580 -11.615 1.00 90.69 84 PRO A O 1
ATOM 624 N N . GLY A 1 85 ? -11.427 -6.161 -10.043 1.00 90.19 85 GLY A N 1
ATOM 625 C CA . GLY A 1 85 ? -11.213 -7.611 -10.115 1.00 90.19 85 GLY A CA 1
ATOM 626 C C . GLY A 1 85 ? -9.764 -8.034 -9.844 1.00 90.19 85 GLY A C 1
ATOM 627 O O . GLY A 1 85 ? -9.153 -8.627 -10.737 1.00 90.19 85 GLY A O 1
ATOM 628 N N . PRO A 1 86 ? -9.193 -7.709 -8.668 1.00 91.38 86 PRO A N 1
ATOM 629 C CA . PRO A 1 86 ? -7.800 -8.004 -8.371 1.00 91.38 86 PRO A CA 1
ATOM 630 C C . PRO A 1 86 ? -7.547 -9.516 -8.313 1.00 91.38 86 PRO A C 1
ATOM 632 O O . PRO A 1 86 ? -8.268 -10.274 -7.666 1.00 91.38 86 PRO A O 1
ATOM 635 N N . ILE A 1 87 ? -6.467 -9.951 -8.953 1.00 90.31 87 ILE A N 1
ATOM 636 C CA . ILE A 1 87 ? -5.932 -11.308 -8.873 1.00 90.31 87 ILE A CA 1
ATOM 637 C C . ILE A 1 87 ? -4.629 -11.227 -8.084 1.00 90.31 87 ILE A C 1
ATOM 639 O O . ILE A 1 87 ? -3.651 -10.638 -8.543 1.00 90.31 87 ILE A O 1
ATOM 643 N N . ILE A 1 88 ? -4.627 -11.822 -6.892 1.00 88.44 88 ILE A N 1
ATOM 644 C CA . ILE A 1 88 ? -3.466 -11.863 -6.000 1.00 88.44 88 ILE A CA 1
ATOM 645 C C . ILE A 1 88 ? -2.754 -13.200 -6.193 1.00 88.44 88 ILE A C 1
ATOM 647 O O . ILE A 1 88 ? -3.352 -14.263 -6.024 1.00 88.44 88 ILE A O 1
ATOM 651 N N . LEU A 1 89 ? -1.473 -13.144 -6.543 1.00 86.00 89 LEU A N 1
ATOM 652 C CA . LEU A 1 89 ? -0.641 -14.315 -6.829 1.00 86.00 89 LEU A CA 1
ATOM 653 C C . LEU A 1 89 ? 0.744 -14.171 -6.187 1.00 86.00 89 LEU A C 1
ATOM 655 O O . LEU A 1 89 ? 1.133 -13.057 -5.826 1.00 86.00 89 LEU A O 1
ATOM 659 N N . PRO A 1 90 ? 1.518 -15.262 -6.027 1.00 85.94 90 PRO A N 1
ATOM 660 C CA . PRO A 1 90 ? 2.891 -15.154 -5.549 1.00 85.94 90 PRO A CA 1
ATOM 661 C C . PRO A 1 90 ? 3.682 -14.189 -6.428 1.00 85.94 90 PRO A C 1
ATOM 663 O O . PRO A 1 90 ? 3.640 -14.295 -7.649 1.00 85.94 90 PRO A O 1
ATOM 666 N N . ALA A 1 91 ? 4.474 -13.299 -5.835 1.00 82.56 91 ALA A N 1
ATOM 667 C CA . ALA A 1 91 ? 5.293 -12.358 -6.598 1.00 82.56 91 ALA A CA 1
ATOM 668 C C . ALA A 1 91 ? 6.238 -13.057 -7.598 1.00 82.56 91 ALA A C 1
ATOM 670 O O . ALA A 1 91 ? 6.545 -12.504 -8.648 1.00 82.56 91 ALA A O 1
ATOM 671 N N . THR A 1 92 ? 6.645 -14.304 -7.330 1.00 79.12 92 THR A N 1
ATOM 672 C CA . THR A 1 92 ? 7.455 -15.126 -8.250 1.00 79.12 92 THR A CA 1
ATOM 673 C C . THR A 1 92 ? 6.758 -15.481 -9.561 1.00 79.12 92 THR A C 1
ATOM 675 O O . THR A 1 92 ? 7.421 -15.901 -10.504 1.00 79.12 92 THR A O 1
ATOM 678 N N . GLU A 1 93 ? 5.436 -15.355 -9.614 1.00 76.44 93 GLU A N 1
ATOM 679 C CA . GLU A 1 93 ? 4.613 -15.584 -10.802 1.00 76.44 93 GLU A CA 1
ATOM 680 C C . GLU A 1 93 ? 4.243 -14.262 -11.503 1.00 76.44 93 GLU A C 1
ATOM 682 O O . GLU A 1 93 ? 3.565 -14.273 -12.530 1.00 76.44 93 GLU A O 1
ATOM 687 N N . SER A 1 94 ? 4.716 -13.122 -10.977 1.00 72.06 94 SER A N 1
ATOM 688 C CA . SER A 1 94 ? 4.570 -11.807 -11.603 1.00 72.06 94 SER A CA 1
ATOM 689 C C . SER A 1 94 ? 5.335 -11.739 -12.929 1.00 72.06 94 SER A C 1
ATOM 691 O O . SER A 1 94 ? 6.454 -12.256 -13.021 1.00 72.06 94 SER A O 1
ATOM 693 N N . PRO A 1 95 ? 4.796 -11.046 -13.947 1.00 64.00 95 PRO A N 1
ATOM 694 C CA . PRO A 1 95 ? 5.518 -10.786 -15.188 1.00 64.00 95 PRO A CA 1
ATOM 695 C C . PRO A 1 95 ? 6.752 -9.875 -15.018 1.00 64.00 95 PRO A C 1
ATOM 697 O O . PRO A 1 95 ? 7.567 -9.831 -15.939 1.00 64.00 95 PRO A O 1
ATOM 700 N N . ASP A 1 96 ? 6.919 -9.181 -13.881 1.00 64.75 96 ASP A N 1
ATOM 701 C CA . ASP A 1 96 ? 8.043 -8.254 -13.634 1.00 64.75 96 ASP A CA 1
ATOM 702 C C . ASP A 1 96 ? 8.716 -8.430 -12.250 1.00 64.75 96 ASP A C 1
ATOM 704 O O . ASP A 1 96 ? 8.572 -7.575 -11.375 1.00 64.75 96 ASP A O 1
ATOM 708 N N . PRO A 1 97 ? 9.442 -9.539 -12.010 1.00 58.22 97 PRO A N 1
ATOM 709 C CA . PRO A 1 97 ? 9.949 -9.921 -10.693 1.00 58.22 97 PRO A CA 1
ATOM 710 C C . PRO A 1 97 ? 11.175 -9.099 -10.245 1.00 58.22 97 PRO A C 1
ATOM 712 O O . PRO A 1 97 ? 12.311 -9.575 -10.280 1.00 58.22 97 PRO A O 1
ATOM 715 N N . ILE A 1 98 ? 10.964 -7.862 -9.797 1.00 58.00 98 ILE A N 1
ATOM 716 C CA . ILE A 1 98 ? 12.005 -6.991 -9.230 1.00 58.00 98 ILE A CA 1
ATOM 717 C C . ILE A 1 98 ? 11.898 -6.989 -7.694 1.00 58.00 98 ILE A C 1
ATOM 719 O O . ILE A 1 98 ? 10.837 -6.715 -7.153 1.00 58.00 98 ILE A O 1
ATOM 723 N N . HIS A 1 99 ? 13.008 -7.281 -6.998 1.00 55.53 99 HIS A N 1
ATOM 724 C CA . HIS A 1 99 ? 13.141 -7.249 -5.525 1.00 55.53 99 HIS A CA 1
ATOM 725 C C . HIS A 1 99 ? 12.048 -8.011 -4.751 1.00 55.53 99 HIS A C 1
ATOM 727 O O . HIS A 1 99 ? 11.350 -7.459 -3.907 1.00 55.53 99 HIS A O 1
ATOM 733 N N . ILE A 1 100 ? 11.929 -9.314 -5.015 1.00 66.00 100 ILE A N 1
ATOM 734 C CA . ILE A 1 100 ? 10.922 -10.162 -4.370 1.00 66.00 100 ILE A CA 1
ATOM 735 C C . ILE A 1 100 ? 11.440 -10.693 -3.035 1.00 66.00 100 ILE A C 1
ATOM 737 O O . ILE A 1 100 ? 12.310 -11.569 -2.993 1.00 66.00 100 ILE A O 1
ATOM 741 N N . GLU A 1 101 ? 10.855 -10.216 -1.941 1.00 69.31 101 GLU A N 1
ATOM 742 C CA . GLU A 1 101 ? 10.993 -10.881 -0.651 1.00 69.31 101 GLU A CA 1
ATOM 743 C C . GLU A 1 101 ? 10.181 -12.190 -0.617 1.00 69.31 101 GLU A C 1
ATOM 745 O O . GLU A 1 101 ? 9.107 -12.286 -1.224 1.00 69.31 101 GLU A O 1
ATOM 750 N N . PRO A 1 102 ? 10.658 -13.234 0.083 1.00 72.00 102 PRO A N 1
ATOM 751 C CA . PRO A 1 102 ? 9.893 -14.463 0.247 1.00 72.00 102 PRO A CA 1
ATOM 752 C C . PRO A 1 102 ? 8.518 -14.193 0.870 1.00 72.00 102 PRO A C 1
ATOM 754 O O . PRO A 1 102 ? 8.426 -13.648 1.963 1.00 72.00 102 PRO A O 1
ATOM 757 N N . GLY A 1 103 ? 7.454 -14.632 0.195 1.00 77.31 103 GLY A N 1
ATOM 758 C CA . GLY A 1 103 ? 6.076 -14.443 0.665 1.00 77.31 103 GLY A CA 1
ATOM 759 C C . GLY A 1 103 ? 5.401 -13.166 0.160 1.00 77.31 103 GLY A C 1
ATOM 760 O O . GLY A 1 103 ? 4.211 -12.994 0.409 1.00 77.31 103 GLY A O 1
ATOM 761 N N . ALA A 1 104 ? 6.111 -12.322 -0.596 1.00 84.06 104 ALA A N 1
ATOM 762 C CA . ALA A 1 104 ? 5.494 -11.210 -1.303 1.00 84.06 104 ALA A CA 1
ATOM 763 C C . ALA A 1 104 ? 4.497 -11.709 -2.363 1.00 84.06 104 ALA A C 1
ATOM 765 O O . ALA A 1 104 ? 4.682 -12.758 -2.995 1.00 84.06 104 ALA A O 1
ATOM 766 N N . MET A 1 105 ? 3.447 -10.928 -2.578 1.00 87.69 105 MET A N 1
ATOM 767 C CA . MET A 1 105 ? 2.389 -11.177 -3.547 1.00 87.69 105 MET A CA 1
ATOM 768 C C . MET A 1 105 ? 2.339 -10.039 -4.560 1.00 87.69 105 MET A C 1
ATOM 770 O O . MET A 1 105 ? 2.470 -8.872 -4.198 1.00 87.69 105 MET A O 1
ATOM 774 N N . ALA A 1 106 ? 2.139 -10.386 -5.825 1.00 87.94 106 ALA A N 1
ATOM 775 C CA . ALA A 1 106 ? 1.828 -9.432 -6.877 1.00 87.94 106 ALA A CA 1
ATOM 776 C C . ALA A 1 106 ? 0.313 -9.303 -7.033 1.00 87.94 106 ALA A C 1
ATOM 778 O O . ALA A 1 106 ? -0.434 -10.235 -6.714 1.00 87.94 106 ALA A O 1
ATOM 779 N N . VAL A 1 107 ? -0.124 -8.164 -7.568 1.00 88.31 107 VAL A N 1
ATOM 780 C CA . VAL A 1 107 ? -1.524 -7.947 -7.931 1.00 88.31 107 VAL A CA 1
ATOM 781 C C . VAL A 1 107 ? -1.634 -7.644 -9.417 1.00 88.31 107 VAL A C 1
ATOM 783 O O . VAL A 1 107 ? -0.970 -6.741 -9.926 1.00 88.31 107 VAL A O 1
ATOM 786 N N . LEU A 1 108 ? -2.493 -8.398 -10.098 1.00 89.12 108 LEU A N 1
ATOM 787 C CA . LEU A 1 108 ? -2.969 -8.072 -11.438 1.00 89.12 108 LEU A CA 1
ATOM 788 C C . LEU A 1 108 ? -4.400 -7.553 -11.345 1.00 89.12 108 LEU A C 1
ATOM 790 O O . LEU A 1 108 ? -5.193 -8.079 -10.5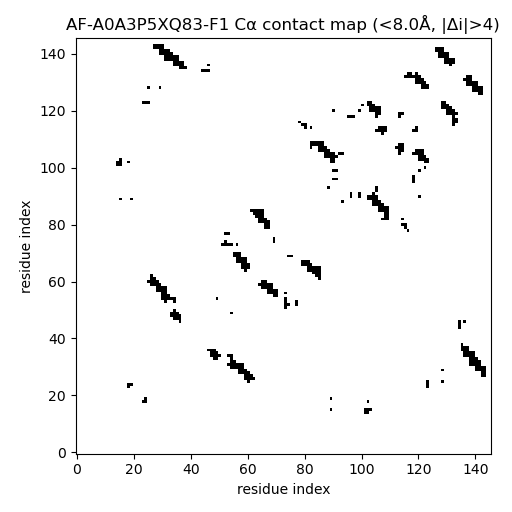65 1.00 89.12 108 LEU A O 1
ATOM 794 N N . CYS A 1 109 ? -4.749 -6.562 -12.153 1.00 89.88 109 CYS A N 1
ATOM 795 C CA . CYS A 1 109 ? -6.130 -6.123 -12.300 1.00 89.88 109 CYS A CA 1
ATOM 796 C C . CYS A 1 109 ? -6.878 -7.007 -13.301 1.00 89.88 109 CYS A C 1
ATOM 798 O O . CYS A 1 109 ? -6.289 -7.844 -13.987 1.00 89.88 109 CYS A O 1
ATOM 800 N N . GLY A 1 110 ? -8.199 -6.853 -13.379 1.00 87.69 110 GLY A N 1
ATOM 801 C CA . GLY A 1 110 ? -9.072 -7.704 -14.192 1.00 87.69 110 GLY A CA 1
ATOM 802 C C . GLY A 1 110 ? -8.792 -7.656 -15.699 1.00 87.69 110 GLY A C 1
ATOM 803 O O . GLY A 1 110 ? -9.259 -8.519 -16.439 1.00 87.69 110 GLY A O 1
ATOM 804 N N . ASP A 1 111 ? -8.015 -6.679 -16.164 1.00 88.75 111 ASP A N 1
ATOM 805 C CA . ASP A 1 111 ? -7.493 -6.579 -17.530 1.00 88.75 111 ASP A CA 1
ATOM 806 C C . ASP A 1 111 ? -6.148 -7.310 -17.736 1.00 88.75 111 ASP A C 1
ATOM 808 O O . ASP A 1 111 ? -5.623 -7.352 -18.850 1.00 88.75 111 ASP A O 1
ATOM 812 N N . GLY A 1 112 ? -5.605 -7.916 -16.678 1.00 86.06 112 GLY A N 1
ATOM 813 C CA . GLY A 1 112 ? -4.334 -8.631 -16.652 1.00 86.06 112 GLY A CA 1
ATOM 814 C C . GLY A 1 112 ? -3.105 -7.737 -16.478 1.00 86.06 112 GLY A C 1
ATOM 815 O O . GLY A 1 112 ? -1.990 -8.259 -16.538 1.00 86.06 112 GLY A O 1
ATOM 816 N N . GLN A 1 113 ? -3.267 -6.424 -16.283 1.00 86.19 113 GLN A N 1
ATOM 817 C CA . GLN A 1 113 ? -2.146 -5.514 -16.038 1.00 86.19 113 GLN A CA 1
ATOM 818 C C . GLN A 1 113 ? -1.698 -5.561 -14.577 1.00 86.19 113 GLN A C 1
ATOM 820 O O . GLN A 1 113 ? -2.510 -5.769 -13.678 1.00 86.19 113 GLN A O 1
ATOM 825 N N . ALA A 1 114 ? -0.398 -5.371 -14.336 1.00 86.00 114 ALA A N 1
ATOM 826 C CA . ALA A 1 114 ? 0.120 -5.205 -12.982 1.00 86.00 114 ALA A CA 1
ATOM 827 C C . ALA A 1 114 ? -0.432 -3.917 -12.365 1.00 86.00 114 ALA A C 1
ATOM 829 O O . ALA A 1 114 ? -0.508 -2.890 -13.035 1.00 86.00 114 ALA A O 1
ATOM 830 N N . TRP A 1 115 ? -0.830 -3.997 -11.100 1.00 86.56 115 TRP A N 1
ATOM 831 C CA . TRP A 1 115 ? -1.399 -2.866 -10.382 1.00 86.56 115 TRP A CA 1
ATOM 832 C C . TRP A 1 115 ? -0.332 -1.881 -9.893 1.00 86.56 115 TRP A C 1
ATOM 834 O O . TRP A 1 115 ? 0.683 -2.296 -9.332 1.00 86.56 115 TRP A O 1
ATOM 844 N N . GLY A 1 116 ? -0.639 -0.586 -9.998 1.00 80.44 116 GLY A N 1
ATOM 845 C CA . GLY A 1 116 ? 0.129 0.501 -9.410 1.00 80.44 116 GLY A CA 1
ATOM 846 C C . GLY A 1 116 ? 1.204 1.070 -10.341 1.00 80.44 116 GLY A C 1
ATOM 847 O O . GLY A 1 116 ? 1.371 0.632 -11.480 1.00 80.44 116 GLY A O 1
ATOM 848 N N . PRO A 1 117 ? 1.969 2.068 -9.866 1.00 73.06 117 PRO A N 1
ATOM 849 C CA . PRO A 1 117 ? 2.943 2.797 -10.675 1.00 73.06 117 PRO A CA 1
ATOM 850 C C . PRO A 1 117 ? 4.250 1.997 -10.864 1.00 73.06 117 PRO A C 1
ATOM 852 O O . PRO A 1 117 ? 5.321 2.407 -10.411 1.00 73.06 117 PRO A O 1
ATOM 855 N N . GLY A 1 118 ? 4.159 0.842 -11.530 1.00 70.06 118 GLY A N 1
ATOM 856 C CA . GLY A 1 118 ? 5.234 -0.140 -11.710 1.00 70.06 118 GLY A CA 1
ATOM 857 C C . GLY A 1 118 ? 4.924 -1.481 -11.034 1.00 70.06 118 GLY A C 1
ATOM 858 O O . GLY A 1 118 ? 3.781 -1.764 -10.693 1.00 70.06 118 GLY A O 1
ATOM 859 N N . ALA A 1 119 ? 5.941 -2.327 -10.839 1.00 61.59 119 ALA A N 1
ATOM 860 C CA . ALA A 1 119 ? 5.778 -3.596 -10.130 1.00 61.59 119 ALA A CA 1
ATOM 861 C C . ALA A 1 119 ? 5.613 -3.360 -8.617 1.00 61.59 119 ALA A C 1
ATOM 863 O O . ALA A 1 119 ? 6.590 -3.142 -7.900 1.00 61.59 119 ALA A O 1
ATOM 864 N N . VAL A 1 120 ? 4.366 -3.388 -8.147 1.00 78.94 120 VAL A N 1
ATOM 865 C CA . VAL A 1 120 ? 3.992 -3.244 -6.736 1.00 78.94 120 VAL A CA 1
ATOM 866 C C . VAL A 1 120 ? 3.811 -4.613 -6.087 1.00 78.94 120 VAL A C 1
ATOM 868 O O . VAL A 1 120 ? 3.208 -5.519 -6.670 1.00 78.94 120 VAL A O 1
ATOM 871 N N . TYR A 1 121 ? 4.286 -4.747 -4.847 1.00 86.19 121 TYR A N 1
ATOM 872 C CA . TYR A 1 121 ? 4.222 -5.999 -4.095 1.00 86.19 121 TYR A CA 1
ATOM 873 C C . TYR A 1 121 ? 3.630 -5.814 -2.704 1.00 86.19 121 TYR A C 1
ATOM 875 O O . TYR A 1 121 ? 4.018 -4.905 -1.972 1.00 86.19 121 TYR A O 1
ATOM 883 N N . LEU A 1 122 ? 2.729 -6.727 -2.342 1.00 89.00 122 LEU A N 1
ATOM 884 C CA . LEU A 1 122 ? 2.138 -6.855 -1.015 1.00 89.00 122 LEU A CA 1
ATOM 885 C C . LEU A 1 122 ? 2.918 -7.897 -0.212 1.00 89.00 122 LEU A C 1
ATOM 887 O O . LEU A 1 122 ? 2.957 -9.065 -0.593 1.00 89.00 122 LEU A O 1
ATOM 891 N N . SER A 1 123 ? 3.464 -7.508 0.932 1.00 89.00 123 SER A N 1
ATOM 892 C CA . SER A 1 123 ? 4.080 -8.410 1.907 1.00 89.00 123 SER A CA 1
ATOM 893 C C . SER A 1 123 ? 3.200 -8.464 3.163 1.00 89.00 123 SER A C 1
ATOM 895 O O . SER A 1 123 ? 3.384 -7.662 4.083 1.00 89.00 123 SER A O 1
ATOM 897 N N . PRO A 1 124 ? 2.181 -9.344 3.206 1.00 85.50 124 PRO A N 1
ATOM 898 C CA . PRO A 1 124 ? 1.262 -9.429 4.332 1.00 85.50 124 PRO A CA 1
ATOM 899 C C . PRO A 1 124 ? 1.912 -10.126 5.531 1.00 85.50 124 PRO A C 1
ATOM 901 O O . PRO A 1 124 ? 2.538 -11.180 5.413 1.00 85.50 124 PRO A O 1
ATOM 904 N N . ALA A 1 125 ? 1.670 -9.578 6.713 1.00 84.81 125 ALA A N 1
ATOM 905 C CA . ALA A 1 125 ? 1.949 -10.188 8.002 1.00 84.81 125 ALA A CA 1
ATOM 906 C C . ALA A 1 125 ? 0.701 -10.072 8.906 1.00 84.81 125 ALA A C 1
ATOM 908 O O . ALA A 1 125 ? -0.260 -9.366 8.581 1.00 84.81 125 ALA A O 1
ATOM 909 N N . PRO A 1 126 ? 0.650 -10.764 10.058 1.00 84.38 126 PRO A N 1
ATOM 910 C CA . PRO A 1 126 ? -0.455 -10.595 10.996 1.00 84.38 126 PRO A CA 1
ATOM 911 C C . PRO A 1 126 ? -0.594 -9.135 11.463 1.00 84.38 126 PRO A C 1
ATOM 913 O O . PRO A 1 126 ? 0.251 -8.623 12.191 1.00 84.38 126 PRO A O 1
ATOM 916 N N . GLY A 1 127 ? -1.676 -8.469 11.048 1.00 85.81 127 GLY A N 1
ATOM 917 C CA . GLY A 1 127 ? -2.032 -7.103 11.463 1.00 85.81 127 GLY A CA 1
ATOM 918 C C . GLY A 1 127 ? -1.277 -5.967 10.762 1.00 85.81 127 GLY A C 1
ATOM 919 O O . GLY A 1 127 ? -1.718 -4.824 10.852 1.00 85.81 127 GLY A O 1
ATOM 920 N N . VAL A 1 128 ? -0.212 -6.276 10.023 1.00 91.06 128 VAL A N 1
ATOM 921 C CA . VAL A 1 128 ? 0.613 -5.313 9.280 1.00 91.06 128 VAL A CA 1
ATOM 922 C C . VAL A 1 128 ? 0.803 -5.808 7.853 1.00 91.06 128 VAL A C 1
ATOM 924 O O . VAL A 1 128 ? 0.944 -7.004 7.619 1.00 91.06 128 VAL A O 1
ATOM 927 N N . MET A 1 129 ? 0.833 -4.895 6.897 1.00 91.56 129 MET A N 1
ATOM 928 C CA . MET A 1 129 ? 1.167 -5.181 5.513 1.00 91.56 129 MET A CA 1
ATOM 929 C C . MET A 1 129 ? 2.192 -4.168 5.038 1.00 91.56 129 MET A C 1
ATOM 931 O O . MET A 1 129 ? 2.033 -2.970 5.258 1.00 91.56 129 MET A O 1
ATOM 935 N N . GLU A 1 130 ? 3.241 -4.644 4.386 1.00 91.38 130 GLU A N 1
ATOM 936 C CA . GLU A 1 130 ? 4.169 -3.764 3.690 1.00 91.38 130 GLU A CA 1
ATOM 937 C C . GLU A 1 130 ? 3.834 -3.744 2.201 1.00 91.38 130 GLU A C 1
ATOM 939 O O . GLU A 1 130 ? 3.514 -4.774 1.604 1.00 91.38 130 GLU A O 1
ATOM 944 N N . LEU A 1 131 ? 3.875 -2.552 1.617 1.00 89.94 131 LEU A N 1
ATOM 945 C CA . LEU A 1 131 ? 3.595 -2.310 0.213 1.00 89.94 131 LEU A CA 1
ATOM 946 C C . LEU A 1 131 ? 4.810 -1.638 -0.419 1.00 89.94 131 LEU A C 1
ATOM 948 O O . LEU A 1 131 ? 5.121 -0.483 -0.116 1.00 89.94 131 LEU A O 1
ATOM 952 N N . TRP A 1 132 ? 5.483 -2.368 -1.301 1.00 87.00 132 TRP A N 1
ATOM 953 C CA . TRP A 1 132 ? 6.536 -1.814 -2.146 1.00 87.00 132 TRP A CA 1
ATOM 954 C C . TRP A 1 132 ? 5.903 -0.931 -3.208 1.00 87.00 132 TRP A C 1
ATOM 956 O O . TRP A 1 132 ? 5.078 -1.401 -3.989 1.00 87.00 132 TRP A O 1
ATOM 966 N N . TRP A 1 133 ? 6.266 0.345 -3.217 1.00 84.88 133 TRP A N 1
ATOM 967 C CA . TRP A 1 133 ? 5.565 1.364 -3.983 1.00 84.88 133 TRP A CA 1
ATOM 968 C C . TRP A 1 133 ? 6.524 2.228 -4.807 1.00 84.88 133 TRP A C 1
ATOM 970 O O . TRP A 1 133 ? 7.743 2.038 -4.802 1.00 84.88 133 TRP A O 1
ATOM 980 N N . PHE A 1 134 ? 5.934 3.170 -5.545 1.00 78.00 134 PHE A N 1
ATOM 981 C CA . PHE A 1 134 ? 6.598 4.136 -6.414 1.00 78.00 134 PHE A CA 1
ATOM 982 C C . PHE A 1 134 ? 7.911 4.661 -5.826 1.00 78.00 134 PHE A C 1
ATOM 984 O O . PHE A 1 134 ? 8.000 4.931 -4.628 1.00 78.00 134 PHE A O 1
ATOM 991 N N . ASP A 1 135 ? 8.912 4.854 -6.686 1.00 78.56 135 ASP A N 1
ATOM 992 C CA . ASP A 1 135 ? 10.158 5.537 -6.325 1.00 78.56 135 ASP A CA 1
ATOM 993 C C . ASP A 1 135 ? 10.939 4.872 -5.172 1.00 78.56 135 ASP A C 1
ATOM 995 O O . ASP A 1 135 ? 11.526 5.537 -4.320 1.00 78.56 135 ASP A O 1
ATOM 999 N N . GLN A 1 136 ? 10.934 3.530 -5.143 1.00 79.81 136 GLN A N 1
ATOM 1000 C CA . GLN A 1 136 ? 11.611 2.712 -4.121 1.00 79.81 136 GLN A CA 1
ATOM 1001 C C . GLN A 1 136 ? 11.162 3.064 -2.690 1.00 79.81 136 GLN A C 1
ATOM 1003 O O . GLN A 1 136 ? 11.957 3.052 -1.744 1.00 79.81 136 GLN A O 1
ATOM 1008 N N . SER A 1 137 ? 9.882 3.397 -2.530 1.00 85.00 137 SER A N 1
ATOM 1009 C CA . SER A 1 137 ? 9.282 3.629 -1.220 1.00 85.00 137 SER A CA 1
ATOM 1010 C C . SER A 1 137 ? 8.618 2.363 -0.684 1.00 85.00 137 SER A C 1
ATOM 1012 O O . SER A 1 137 ? 8.192 1.479 -1.430 1.00 85.00 137 SER A O 1
ATOM 1014 N N . LEU A 1 138 ? 8.544 2.278 0.638 1.00 89.75 138 LEU A N 1
ATOM 1015 C CA . LEU A 1 138 ? 7.876 1.216 1.368 1.00 89.75 138 LEU A CA 1
ATOM 1016 C C . LEU A 1 138 ? 6.793 1.837 2.242 1.00 89.75 138 LEU A C 1
ATOM 1018 O O . LEU A 1 138 ? 7.085 2.591 3.174 1.00 89.75 138 LEU A O 1
ATOM 1022 N N . LEU A 1 139 ? 5.541 1.513 1.946 1.00 92.12 139 LEU A N 1
ATOM 1023 C CA . LEU A 1 139 ? 4.399 1.923 2.749 1.00 92.12 139 LEU A CA 1
ATOM 1024 C C . LEU A 1 139 ? 4.154 0.823 3.780 1.00 92.12 139 L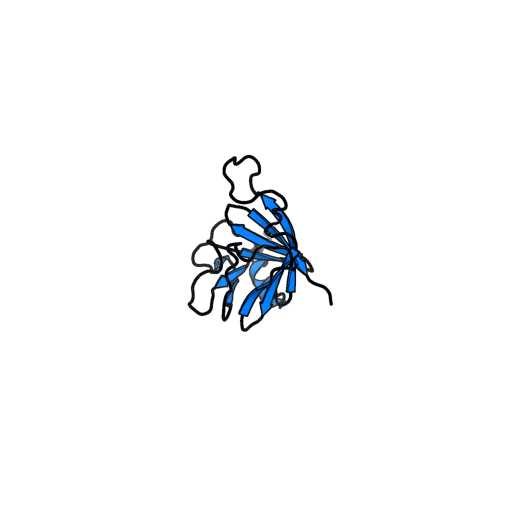EU A C 1
ATOM 1026 O O . LEU A 1 139 ? 4.008 -0.345 3.431 1.00 92.12 139 LEU A O 1
ATOM 1030 N N . THR A 1 140 ? 4.126 1.186 5.059 1.00 94.44 140 THR A N 1
ATOM 1031 C CA . THR A 1 140 ? 3.621 0.305 6.115 1.00 94.44 140 THR A CA 1
ATOM 1032 C C . THR A 1 140 ? 2.143 0.590 6.293 1.00 94.44 140 THR A C 1
ATOM 1034 O O . THR A 1 140 ? 1.762 1.742 6.506 1.00 94.44 140 THR A O 1
ATOM 1037 N N . LEU A 1 141 ? 1.328 -0.455 6.211 1.00 94.88 141 LEU A N 1
ATOM 1038 C CA . LEU A 1 141 ? -0.099 -0.387 6.439 1.00 94.88 141 LEU A CA 1
ATOM 1039 C C . LEU A 1 141 ? -0.488 -1.236 7.645 1.00 94.88 141 LEU A C 1
ATOM 1041 O O . LEU A 1 141 ? -0.036 -2.370 7.796 1.00 94.88 141 LEU A O 1
ATOM 1045 N N . GLU A 1 142 ? -1.372 -0.709 8.477 1.00 94.94 142 GLU A N 1
ATOM 1046 C CA . GLU A 1 142 ? -1.963 -1.433 9.598 1.00 94.94 142 GLU A CA 1
ATOM 1047 C C . GLU A 1 142 ? -3.420 -1.755 9.301 1.00 94.94 142 GLU A C 1
ATOM 1049 O O . GLU A 1 142 ? -4.139 -0.984 8.662 1.00 94.94 142 GLU A O 1
ATOM 1054 N N . ARG A 1 143 ? -3.873 -2.928 9.749 1.00 92.94 143 ARG A N 1
ATOM 1055 C CA . ARG A 1 143 ? -5.265 -3.327 9.550 1.00 92.94 143 ARG A CA 1
ATOM 1056 C C . ARG A 1 143 ? -6.180 -2.380 10.324 1.00 92.94 143 ARG A C 1
ATOM 1058 O O . ARG A 1 143 ? -6.037 -2.241 11.537 1.00 92.94 143 ARG A O 1
ATOM 1065 N N . VAL A 1 144 ? -7.174 -1.812 9.645 1.00 90.31 144 VAL A N 1
ATOM 1066 C CA . VAL A 1 144 ? -8.219 -1.017 10.294 1.00 90.31 144 VAL A CA 1
ATOM 1067 C C . VAL A 1 144 ? -9.080 -1.974 11.119 1.00 90.31 144 VAL A C 1
ATOM 1069 O O . VAL A 1 144 ? -9.926 -2.705 10.598 1.00 90.31 144 VAL A O 1
ATOM 1072 N N . SER A 1 145 ? -8.817 -2.044 12.421 1.00 71.06 145 SER A N 1
ATOM 1073 C CA . SER A 1 145 ? -9.644 -2.797 13.361 1.00 71.06 145 SER A CA 1
ATOM 1074 C C . SER A 1 145 ? -11.023 -2.143 13.468 1.00 71.06 145 SER A C 1
ATOM 1076 O O . SER A 1 145 ? -11.114 -0.949 13.751 1.00 71.06 145 SER A O 1
ATOM 1078 N N . LYS A 1 146 ? -12.082 -2.926 13.249 1.00 49.72 146 LYS A N 1
ATOM 1079 C CA . LYS A 1 146 ? -13.453 -2.552 13.622 1.00 49.72 146 LYS A CA 1
ATOM 1080 C C . LYS A 1 146 ? -13.724 -2.878 15.083 1.00 49.72 146 LYS A C 1
ATOM 1082 O O . LYS A 1 146 ? -13.225 -3.932 15.540 1.00 49.72 146 LYS A O 1
#

Mean predicted aligned error: 10.76 Å

pLDDT: mean 75.74, std 16.85, range [38.0, 94.94]

Organism: NCBI:txid2483812

Foldseek 3Di:
DDDDDDPPDDDDDPQQVCCVVVVVDVAAKWFFQWKAAPDPPDPDFPADTRRVLRHGWIWHDDQQKTFIDDPPPHDPPDQTDIAGRKDKAQLVPDPDNDPHDRNKIWIAGPVRHTDAPPTWIWRDDVQWIWIQHPRRMITIIGGPDD

Solvent-accessible surface area (backbone atoms only — not comparable to full-atom values): 8665 Å² total; per-residue (Å²): 140,83,86,83,79,80,85,80,75,89,82,90,85,75,58,56,63,46,48,69,72,69,67,64,64,79,66,44,46,27,28,25,77,42,34,41,54,77,58,81,82,62,88,83,58,96,69,54,74,54,33,66,73,47,55,51,26,28,42,36,33,47,77,66,35,28,39,68,41,66,57,84,81,35,65,92,77,54,92,71,62,68,27,53,37,45,46,78,43,55,26,89,75,39,97,64,73,68,88,76,57,91,49,26,26,23,41,26,23,66,87,69,45,67,39,59,81,52,84,33,36,42,37,71,52,95,65,36,34,40,33,43,43,62,87,59,24,38,34,37,24,36,55,64,80,130

Secondary structure (DSSP, 8-state):
--PPPP--------SHHHHHHTT----EEEEEEEEEES-TT-S--SS-TT-TTTTTPEEEE-SSEEEEE--SSS-TTS----EES-EEEEGGGSSS--S--TT-EEEE-TTSPBPTTTT-EEEE-SSEEEEEEGGGEEEEEEE---

Sequence (146 aa):
MKHLLPLTACALIASTATALAEGNLPLGEWEVTAVRLQDPSQRITAIIENDPSYMGVVLSIADEAMAWRPNGSVPESTALEDCPGPIILPATESPDPIHIEPGAMAVLCGDGQAWGPGAVYLSPAPGVMELWWFDQSLLTLERVSK

Nearest PDB structures (foldseek):
  6d46-assembly1_A-2  TM=3.028E-01  e=2.418E+00  Rickettsia typhi str. Wilmington
  5fo9-assembly1_D  TM=2.296E-01  e=4.392E+00  Homo sapiens
  6man-assembly1_B  TM=2.288E-01  e=8.894E+00  Rickettsia bellii RML369-C

Radius of gyration: 18.28 Å; Cα contacts (8 Å, |Δi|>4): 277; chains: 1; bounding box: 48×66×31 Å